Protein AF-A0A352R0Q5-F1 (afdb_monomer_lite)

Secondary structure (DSSP, 8-state):
-----TTGGG-HHHHTSTTT--SS--HHHHHHHHHIIIIIIHHHT-HHHHHHHHHHHHHHHHHTS-HHHHHHHHTT--HHHHHHHHHHHHHHHHHH---TTSSSSSHHHHHHH-HHHHHHHHHHS--S---TT------

Structure (mmCIF, N/CA/C/O backbone):
data_AF-A0A352R0Q5-F1
#
_entry.id   AF-A0A352R0Q5-F1
#
loop_
_atom_site.group_PDB
_atom_site.id
_atom_site.type_symbol
_atom_site.label_atom_id
_atom_site.label_alt_id
_atom_site.label_comp_id
_atom_site.label_a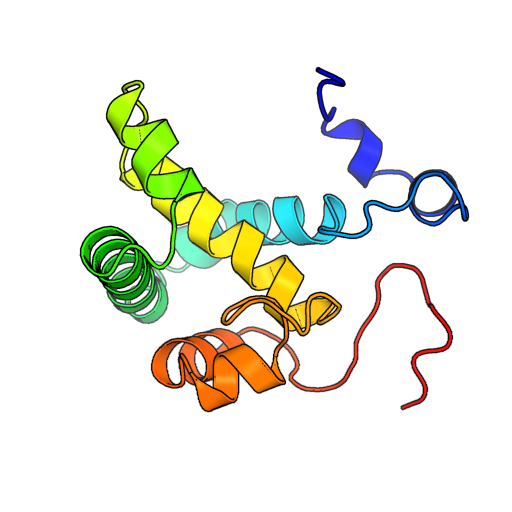sym_id
_atom_site.label_entity_id
_atom_site.label_seq_id
_atom_site.pdbx_PDB_ins_code
_atom_site.Cartn_x
_atom_site.Cartn_y
_atom_site.Cartn_z
_atom_site.occupancy
_atom_site.B_iso_or_equiv
_atom_site.auth_seq_id
_atom_site.auth_comp_id
_atom_site.auth_asym_id
_atom_site.auth_atom_id
_atom_site.pdbx_PDB_model_num
ATOM 1 N N . MET A 1 1 ? 8.038 21.376 -8.949 1.00 35.62 1 MET A N 1
ATOM 2 C CA . MET A 1 1 ? 7.319 20.092 -9.030 1.00 35.62 1 MET A CA 1
ATOM 3 C C . MET A 1 1 ? 7.445 19.587 -10.450 1.00 35.62 1 MET A C 1
ATOM 5 O O . MET A 1 1 ? 7.010 20.282 -11.360 1.00 35.62 1 MET A O 1
ATOM 9 N N . ILE A 1 2 ? 8.116 18.454 -10.643 1.00 37.22 2 ILE A N 1
ATOM 10 C CA . ILE A 1 2 ? 7.986 17.692 -11.885 1.00 37.22 2 ILE A CA 1
ATOM 11 C C . ILE A 1 2 ? 6.649 16.973 -11.741 1.00 37.22 2 ILE A C 1
ATOM 13 O O . ILE A 1 2 ? 6.453 16.235 -10.783 1.00 37.22 2 ILE A O 1
ATOM 17 N N . ASN A 1 3 ? 5.701 17.313 -12.607 1.00 41.91 3 ASN A N 1
ATOM 18 C CA . ASN A 1 3 ? 4.401 16.664 -12.647 1.00 41.91 3 ASN A CA 1
ATOM 19 C C . ASN A 1 3 ? 4.639 15.267 -13.235 1.00 41.91 3 ASN A C 1
ATOM 21 O O . ASN A 1 3 ? 5.106 15.176 -14.372 1.00 41.91 3 ASN A O 1
ATOM 25 N N . VAL A 1 4 ? 4.431 14.213 -12.448 1.00 50.31 4 VAL A N 1
ATOM 26 C CA . VAL A 1 4 ? 4.532 12.829 -12.926 1.00 50.31 4 VAL A CA 1
ATOM 27 C C . VAL A 1 4 ? 3.371 12.620 -13.898 1.00 50.31 4 VAL A C 1
ATOM 29 O O . VAL A 1 4 ? 2.209 12.616 -13.508 1.00 50.31 4 VAL A O 1
ATOM 32 N N . ASP A 1 5 ? 3.678 12.585 -15.191 1.00 47.06 5 ASP A N 1
ATOM 33 C CA . ASP A 1 5 ? 2.700 12.318 -16.245 1.00 47.06 5 ASP A CA 1
ATOM 34 C C . ASP A 1 5 ? 2.479 10.798 -16.320 1.00 47.06 5 ASP A C 1
ATOM 36 O O . ASP A 1 5 ? 3.443 10.030 -16.295 1.00 47.06 5 ASP A O 1
ATOM 40 N N . ALA A 1 6 ? 1.224 10.359 -16.456 1.00 48.94 6 ALA A N 1
ATOM 41 C CA . ALA A 1 6 ? 0.842 8.962 -16.681 1.00 48.94 6 ALA A CA 1
ATOM 42 C C . ALA A 1 6 ? 1.594 8.314 -17.866 1.00 48.94 6 ALA A C 1
ATOM 44 O O . ALA A 1 6 ? 1.734 7.093 -17.935 1.00 48.94 6 ALA A O 1
ATOM 45 N N . THR A 1 7 ? 2.120 9.113 -18.800 1.00 51.88 7 THR A N 1
ATOM 46 C CA . THR A 1 7 ? 2.963 8.635 -19.904 1.00 51.88 7 THR A CA 1
ATOM 47 C C . THR A 1 7 ? 4.377 8.220 -19.479 1.00 51.88 7 THR A C 1
ATOM 49 O O . THR A 1 7 ? 5.013 7.442 -20.192 1.00 51.88 7 THR A O 1
ATOM 52 N N . MET A 1 8 ? 4.878 8.665 -18.320 1.00 55.84 8 MET A N 1
ATOM 53 C CA . MET A 1 8 ? 6.209 8.291 -17.819 1.00 55.84 8 MET A CA 1
ATOM 54 C C . MET A 1 8 ? 6.278 6.804 -17.451 1.00 55.84 8 MET A C 1
ATOM 56 O O . MET A 1 8 ? 7.296 6.165 -17.714 1.00 55.84 8 MET A O 1
ATOM 60 N N . ALA A 1 9 ? 5.173 6.234 -16.959 1.00 55.50 9 ALA A N 1
ATOM 61 C CA . ALA A 1 9 ? 5.022 4.802 -16.694 1.00 55.50 9 ALA A CA 1
ATOM 62 C C . ALA A 1 9 ? 5.070 3.926 -17.967 1.00 55.50 9 ALA A C 1
ATOM 64 O O . ALA A 1 9 ? 5.285 2.718 -17.896 1.00 55.50 9 ALA A O 1
ATOM 65 N N . ALA A 1 10 ? 4.913 4.511 -19.159 1.00 60.38 10 ALA A N 1
ATOM 66 C CA . ALA A 1 10 ? 4.863 3.762 -20.416 1.00 60.38 10 ALA A CA 1
ATOM 67 C C . ALA A 1 10 ? 6.242 3.503 -21.061 1.00 60.38 10 ALA A C 1
ATOM 69 O O . ALA A 1 10 ? 6.303 2.913 -22.142 1.00 60.38 10 ALA A O 1
ATOM 70 N N . ASN A 1 11 ? 7.356 3.939 -20.452 1.00 73.62 11 ASN A N 1
ATOM 71 C 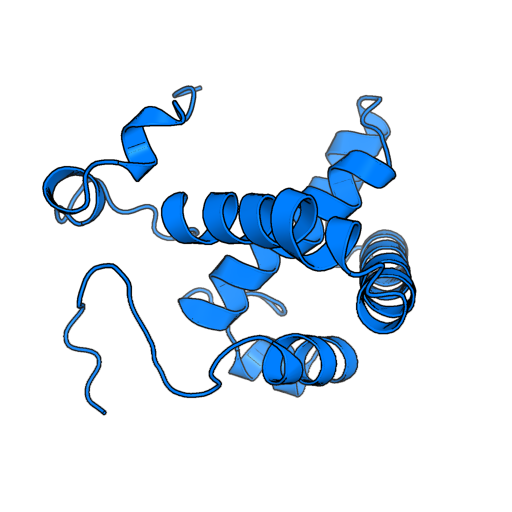CA . ASN A 1 11 ? 8.693 3.786 -21.036 1.00 73.62 11 ASN A CA 1
ATOM 72 C C . ASN A 1 11 ? 9.732 3.251 -20.037 1.00 73.62 11 ASN A C 1
ATOM 74 O O . ASN A 1 11 ? 10.485 4.015 -19.430 1.00 73.62 11 ASN A O 1
ATOM 78 N N . ALA A 1 12 ? 9.829 1.919 -19.958 1.00 73.50 12 ALA A N 1
ATOM 79 C CA . ALA A 1 12 ? 10.824 1.209 -19.151 1.00 73.50 12 ALA A CA 1
ATOM 80 C C . ALA A 1 12 ? 12.267 1.648 -19.450 1.00 73.50 12 ALA A C 1
ATOM 82 O O . ALA A 1 12 ? 13.070 1.796 -18.539 1.00 73.50 12 ALA A O 1
ATOM 83 N N . VAL A 1 13 ? 12.613 1.896 -20.720 1.00 74.75 13 VAL A N 1
ATOM 84 C CA . VAL A 1 13 ? 13.979 2.297 -21.107 1.00 74.75 13 VAL A CA 1
ATOM 85 C C . VAL A 1 13 ? 14.342 3.652 -20.506 1.00 74.75 13 VAL A C 1
ATOM 87 O O . VAL A 1 13 ? 15.477 3.854 -20.082 1.00 74.75 13 VAL A O 1
ATOM 90 N N . TRP A 1 14 ? 13.384 4.577 -20.466 1.00 76.62 14 TRP A N 1
ATOM 91 C CA . TRP A 1 14 ? 13.594 5.891 -19.878 1.00 76.62 14 TRP A CA 1
ATOM 92 C C . TRP A 1 14 ? 13.595 5.827 -18.348 1.00 76.62 14 TRP A C 1
ATOM 94 O O . TRP A 1 14 ? 14.548 6.312 -17.747 1.00 76.62 14 TRP A O 1
ATOM 104 N N . GLN A 1 15 ? 12.593 5.204 -17.717 1.00 75.44 15 GLN A N 1
ATOM 105 C CA . GLN A 1 15 ? 12.497 5.140 -16.249 1.00 75.44 15 GLN A CA 1
ATOM 106 C C . GLN A 1 15 ? 13.628 4.332 -15.609 1.00 75.44 15 GLN A C 1
ATOM 108 O O . GLN A 1 15 ? 14.155 4.717 -14.571 1.00 75.44 15 GLN A O 1
ATOM 113 N N . CYS A 1 16 ? 14.049 3.241 -16.247 1.00 77.75 16 CYS A N 1
ATOM 114 C CA . CYS A 1 16 ? 15.095 2.376 -15.714 1.00 77.75 16 CYS A CA 1
ATOM 115 C C . CYS A 1 16 ? 16.512 2.853 -16.045 1.00 77.75 16 CYS A C 1
ATOM 117 O O . CYS A 1 16 ? 17.475 2.184 -15.659 1.00 77.75 16 CYS A O 1
ATOM 119 N N . PHE A 1 17 ? 16.664 3.994 -16.723 1.00 80.69 17 PHE A N 1
ATOM 120 C CA . PHE A 1 17 ? 17.964 4.615 -16.949 1.00 80.69 17 PHE A CA 1
ATOM 121 C C . PHE A 1 17 ? 18.568 5.110 -15.625 1.00 80.69 17 PHE A C 1
ATOM 123 O O . PHE A 1 17 ? 17.850 5.618 -14.768 1.00 80.69 17 PHE A O 1
ATOM 130 N N . GLN A 1 18 ? 19.888 4.976 -15.460 1.00 72.31 18 GLN A N 1
ATOM 131 C CA . GLN A 1 18 ? 20.604 5.111 -14.179 1.00 72.31 18 GLN A CA 1
ATOM 132 C C . GLN A 1 18 ? 20.287 6.394 -13.381 1.00 72.31 18 GLN A C 1
ATOM 134 O O . GLN A 1 18 ? 20.250 6.340 -12.154 1.00 72.31 18 GLN A O 1
ATOM 139 N N . ASP A 1 19 ? 20.011 7.510 -14.058 1.00 77.81 19 ASP A N 1
ATOM 140 C CA . ASP A 1 19 ? 19.735 8.810 -13.425 1.00 77.81 19 ASP A CA 1
ATOM 141 C C . ASP A 1 19 ? 18.242 9.190 -13.381 1.00 77.81 19 ASP A C 1
ATOM 143 O O . ASP A 1 19 ? 17.885 10.205 -12.786 1.00 77.81 19 ASP A O 1
ATOM 147 N N . ASN A 1 20 ? 17.368 8.388 -13.996 1.00 75.31 20 ASN A N 1
ATOM 148 C CA . ASN A 1 20 ? 15.920 8.631 -14.045 1.00 75.31 20 ASN A CA 1
ATOM 149 C C . ASN A 1 20 ? 15.141 7.824 -13.004 1.00 75.31 20 ASN A C 1
ATOM 151 O O . ASN A 1 20 ? 13.938 8.028 -12.842 1.00 75.31 20 ASN A O 1
ATOM 155 N N . ARG A 1 21 ? 15.815 6.902 -12.314 1.00 72.81 21 ARG A N 1
ATOM 156 C CA . ARG A 1 21 ? 15.204 6.081 -11.274 1.00 72.81 21 ARG A CA 1
ATOM 157 C C . ARG A 1 21 ? 14.918 6.925 -10.050 1.00 72.81 21 ARG A C 1
ATOM 159 O O . ARG A 1 21 ? 15.828 7.540 -9.485 1.00 72.81 21 ARG A O 1
ATOM 166 N N . ASP A 1 22 ? 13.670 6.890 -9.609 1.00 72.81 22 ASP A N 1
ATOM 167 C CA . ASP A 1 22 ? 13.352 7.346 -8.271 1.00 72.81 22 ASP A CA 1
ATOM 168 C C . ASP A 1 22 ? 13.945 6.349 -7.263 1.00 72.81 22 ASP A C 1
ATOM 170 O O . ASP A 1 22 ? 13.836 5.130 -7.394 1.00 72.81 22 ASP A O 1
ATOM 174 N N . LYS A 1 23 ? 14.666 6.878 -6.276 1.00 66.62 23 LYS A N 1
ATOM 175 C CA . LYS A 1 23 ? 15.316 6.079 -5.231 1.00 66.62 23 LYS A CA 1
ATOM 176 C C . LYS A 1 23 ? 14.324 5.615 -4.170 1.00 66.62 23 LYS A C 1
ATOM 178 O O . LYS A 1 23 ? 14.672 4.756 -3.365 1.00 66.62 23 LYS A O 1
ATOM 183 N N . HIS A 1 24 ? 13.135 6.209 -4.141 1.00 66.38 24 HIS A N 1
ATOM 184 C CA . HIS A 1 24 ? 12.165 6.068 -3.067 1.00 66.38 24 HIS A CA 1
ATOM 185 C C . HIS A 1 24 ? 10.796 5.560 -3.537 1.00 66.38 24 HIS A C 1
ATOM 187 O O . HIS A 1 24 ? 9.933 5.380 -2.681 1.00 66.38 24 HIS A O 1
ATOM 193 N N . GLY A 1 25 ? 10.626 5.299 -4.839 1.00 74.12 25 GLY A N 1
ATOM 194 C CA . GLY A 1 25 ? 9.397 4.776 -5.439 1.00 74.12 25 GLY A CA 1
ATOM 195 C C . GLY A 1 25 ? 9.601 4.250 -6.866 1.00 74.12 25 GLY A C 1
ATOM 196 O O . GLY A 1 25 ? 10.666 4.412 -7.458 1.00 74.12 25 GLY A O 1
ATOM 197 N N . ASP A 1 26 ? 8.579 3.606 -7.416 1.00 81.56 26 ASP A N 1
ATOM 198 C CA . ASP A 1 26 ? 8.455 3.213 -8.819 1.00 81.56 26 ASP A CA 1
ATOM 199 C C . ASP A 1 26 ? 7.042 3.586 -9.303 1.00 81.56 26 ASP A C 1
ATOM 201 O O . ASP A 1 26 ? 6.070 2.885 -8.993 1.00 81.56 26 ASP A O 1
ATOM 205 N N . PRO A 1 27 ? 6.914 4.660 -10.105 1.00 82.69 27 PRO A N 1
ATOM 206 C CA . PRO A 1 27 ? 5.621 5.112 -10.605 1.00 82.69 27 PRO A CA 1
ATOM 207 C C . PRO A 1 27 ? 4.853 4.051 -11.404 1.00 82.69 27 PRO A C 1
ATOM 209 O O . PRO A 1 27 ? 3.631 4.093 -11.447 1.00 82.69 27 PRO A O 1
ATOM 212 N N . VAL A 1 28 ? 5.518 3.079 -12.041 1.00 85.12 28 VAL A N 1
ATOM 213 C CA . VAL A 1 28 ? 4.807 1.996 -12.747 1.00 85.12 28 VAL A CA 1
ATOM 214 C C . VAL A 1 28 ? 4.123 1.079 -11.754 1.00 85.12 28 VAL A C 1
ATOM 216 O O . VAL A 1 28 ? 2.967 0.711 -11.955 1.00 85.12 28 VAL A O 1
ATOM 219 N N . ILE A 1 29 ? 4.821 0.713 -10.682 1.00 87.12 29 ILE A N 1
ATOM 220 C CA . ILE A 1 29 ? 4.265 -0.147 -9.636 1.00 87.12 29 ILE A CA 1
ATOM 221 C C . ILE A 1 29 ? 3.155 0.589 -8.877 1.00 87.12 29 ILE A C 1
ATOM 223 O O . ILE A 1 29 ? 2.110 -0.010 -8.612 1.00 87.12 29 ILE A O 1
ATOM 227 N N . HIS A 1 30 ? 3.351 1.877 -8.590 1.00 90.88 30 HIS A N 1
ATOM 228 C CA . HIS A 1 30 ? 2.354 2.735 -7.953 1.00 90.88 30 HIS A CA 1
ATOM 229 C C . HIS A 1 30 ? 1.041 2.768 -8.751 1.00 90.88 30 HIS A C 1
ATOM 231 O O . HIS A 1 30 ? -0.021 2.376 -8.263 1.00 90.88 30 HIS A O 1
ATOM 237 N N . GLU A 1 31 ? 1.116 3.142 -10.030 1.00 90.25 31 GLU A N 1
ATOM 238 C CA . GLU A 1 31 ? -0.067 3.264 -10.887 1.00 90.25 31 GLU A CA 1
ATOM 239 C C . GLU A 1 31 ? -0.677 1.900 -11.248 1.00 90.25 31 GLU A C 1
ATOM 241 O O . GLU A 1 31 ? -1.892 1.773 -11.444 1.00 90.25 31 GLU A O 1
ATOM 246 N N . MET A 1 32 ? 0.136 0.836 -11.286 1.00 91.00 32 MET A N 1
ATOM 247 C CA . MET A 1 32 ? -0.366 -0.536 -11.377 1.00 91.00 32 MET A CA 1
ATOM 248 C C . MET A 1 32 ? -1.247 -0.871 -10.170 1.00 91.00 32 MET A C 1
ATOM 250 O O . MET A 1 32 ? -2.317 -1.449 -10.360 1.00 91.00 32 MET A O 1
ATOM 254 N N . ALA A 1 33 ? -0.844 -0.505 -8.951 1.00 93.75 33 ALA A N 1
ATOM 255 C CA . ALA A 1 33 ? -1.645 -0.744 -7.753 1.00 93.75 33 ALA A CA 1
ATOM 256 C C . ALA A 1 33 ? -2.997 -0.014 -7.834 1.00 93.75 33 ALA A C 1
ATOM 258 O O . ALA A 1 33 ? -4.040 -0.637 -7.627 1.00 93.75 33 ALA A O 1
ATOM 259 N N . HIS A 1 34 ? -3.013 1.259 -8.245 1.00 94.62 34 HIS A N 1
ATOM 260 C CA . HIS A 1 34 ? -4.268 1.980 -8.498 1.00 94.62 34 HIS A CA 1
ATOM 261 C C . HIS A 1 34 ? -5.137 1.298 -9.557 1.00 94.62 34 HIS A C 1
ATOM 263 O O . HIS A 1 34 ? -6.347 1.156 -9.376 1.00 94.62 34 HIS A O 1
ATOM 269 N N . THR A 1 35 ? -4.525 0.823 -10.642 1.00 93.44 35 THR A N 1
ATOM 270 C CA . THR A 1 35 ? -5.234 0.115 -11.713 1.00 93.44 35 THR A CA 1
ATOM 271 C C . THR A 1 35 ? -5.844 -1.198 -11.216 1.00 93.44 35 THR A C 1
ATOM 273 O O . THR A 1 35 ? -7.000 -1.494 -11.521 1.00 93.44 35 THR A O 1
ATOM 276 N N . LEU A 1 36 ? -5.104 -1.980 -10.424 1.00 93.81 36 LEU A N 1
ATOM 277 C CA . LEU A 1 36 ? -5.609 -3.209 -9.806 1.00 93.81 36 LEU A CA 1
ATOM 278 C C . LEU A 1 36 ? -6.767 -2.913 -8.854 1.00 93.81 36 LEU A C 1
ATOM 280 O O . LEU A 1 36 ? -7.781 -3.609 -8.907 1.00 93.81 36 LEU A O 1
ATOM 284 N N . ASN A 1 37 ? -6.653 -1.858 -8.047 1.00 92.69 37 ASN A N 1
ATOM 285 C CA . ASN A 1 37 ? -7.728 -1.425 -7.165 1.00 92.69 37 ASN A CA 1
ATOM 286 C C . ASN A 1 37 ? -9.005 -1.103 -7.964 1.00 92.69 37 ASN A C 1
ATOM 288 O O . ASN A 1 37 ? -10.023 -1.771 -7.794 1.00 92.69 37 ASN A O 1
ATOM 292 N N . HIS A 1 38 ? -8.933 -0.144 -8.892 1.00 90.50 38 HIS A N 1
ATOM 293 C CA . HIS A 1 38 ? -10.115 0.368 -9.590 1.00 90.50 38 HIS A CA 1
ATOM 294 C C . HIS A 1 38 ? -10.714 -0.600 -10.616 1.00 90.50 38 HIS A C 1
ATOM 296 O O . HIS A 1 38 ? -11.926 -0.640 -10.800 1.00 90.50 38 HIS A O 1
ATOM 302 N N . ILE A 1 39 ? -9.894 -1.380 -11.324 1.00 93.75 39 ILE A N 1
ATOM 303 C CA . ILE A 1 39 ? -10.405 -2.260 -12.385 1.00 93.75 39 ILE A CA 1
ATOM 304 C C . ILE A 1 39 ? -10.723 -3.650 -11.841 1.00 93.75 39 ILE A C 1
ATOM 306 O O . ILE A 1 39 ? -11.739 -4.241 -12.210 1.00 93.75 39 ILE A O 1
ATOM 310 N N . VAL A 1 40 ? -9.864 -4.203 -10.984 1.00 94.56 40 VAL A N 1
ATOM 311 C CA . VAL A 1 40 ? -9.976 -5.604 -10.562 1.00 94.56 40 VAL A CA 1
ATOM 312 C C . VAL A 1 40 ? -10.709 -5.715 -9.232 1.00 94.56 40 VAL A C 1
ATOM 314 O O . VAL A 1 40 ? -11.730 -6.392 -9.174 1.00 94.56 40 VAL A O 1
ATOM 317 N N . PHE A 1 41 ? -10.234 -5.056 -8.174 1.00 95.44 41 PHE A N 1
ATOM 318 C CA . PHE A 1 41 ? -10.781 -5.256 -6.826 1.00 95.44 41 PHE A CA 1
ATOM 319 C C . PHE A 1 41 ? -12.197 -4.694 -6.683 1.00 95.44 41 PHE A C 1
ATOM 321 O O . PHE A 1 41 ? -13.062 -5.365 -6.114 1.00 95.44 41 PHE A O 1
ATOM 328 N N . GLU A 1 42 ? -12.472 -3.527 -7.272 1.00 93.62 42 GLU A N 1
ATOM 329 C CA . GLU A 1 42 ? -13.824 -2.960 -7.294 1.00 93.62 42 GLU A CA 1
ATOM 330 C C . GLU A 1 42 ? -14.792 -3.845 -8.094 1.00 93.62 42 GLU A C 1
ATOM 332 O O . GLU A 1 42 ? -15.923 -4.074 -7.663 1.00 93.62 42 GLU A O 1
ATOM 337 N N . SER A 1 43 ? -14.357 -4.401 -9.234 1.00 96.56 43 SER A N 1
ATOM 338 C CA . SER A 1 43 ? -15.242 -5.194 -10.103 1.00 96.56 43 SER A CA 1
ATOM 339 C C . SER A 1 43 ? -15.617 -6.554 -9.520 1.00 96.56 43 SER A C 1
ATOM 341 O O . SER A 1 43 ? -16.701 -7.065 -9.811 1.00 96.56 43 SER A O 1
ATOM 343 N N . ILE A 1 44 ? -14.757 -7.126 -8.676 1.00 95.88 44 ILE A N 1
ATOM 344 C CA . ILE A 1 44 ? -15.043 -8.374 -7.958 1.00 95.88 44 ILE A CA 1
ATOM 345 C C . ILE A 1 44 ? -15.592 -8.135 -6.550 1.00 95.88 44 ILE A C 1
ATOM 347 O O . ILE A 1 44 ? -15.915 -9.104 -5.864 1.00 95.88 44 ILE A O 1
ATOM 351 N N . ASN A 1 45 ? -15.728 -6.869 -6.134 1.00 95.44 45 ASN A N 1
ATOM 352 C CA . ASN A 1 45 ? -16.134 -6.480 -4.789 1.00 95.44 45 ASN A CA 1
ATOM 353 C C . ASN A 1 45 ? -15.279 -7.188 -3.719 1.00 95.44 45 ASN A C 1
ATOM 355 O O . ASN A 1 45 ? -15.804 -7.927 -2.884 1.00 95.44 45 ASN A O 1
ATOM 359 N N . GLU A 1 46 ? -13.956 -7.002 -3.777 1.00 96.12 46 GLU A N 1
ATOM 360 C CA . GLU A 1 46 ? -12.986 -7.666 -2.893 1.00 96.12 46 GLU A CA 1
ATOM 361 C C . GLU A 1 46 ? -13.042 -7.114 -1.453 1.00 96.12 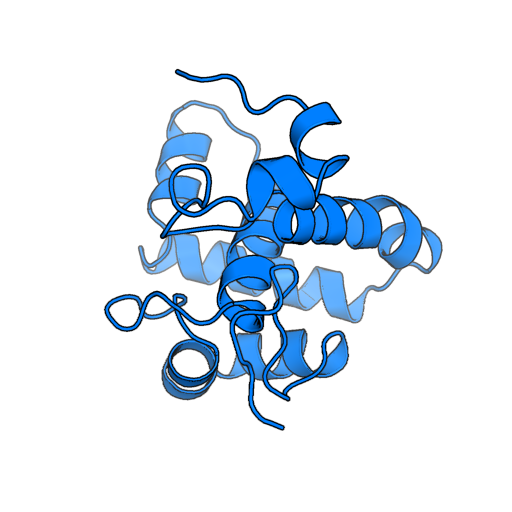46 GLU A C 1
ATOM 363 O O . GLU A 1 46 ? -12.163 -6.390 -0.984 1.00 96.12 46 GLU A O 1
ATOM 368 N N . LEU A 1 47 ? -14.123 -7.436 -0.739 1.00 96.00 47 LEU A N 1
ATOM 369 C CA . LEU A 1 47 ? -14.438 -6.885 0.582 1.00 96.00 47 LEU A CA 1
ATOM 370 C C . LEU A 1 47 ? -13.338 -7.148 1.610 1.00 96.00 47 LEU A C 1
ATOM 372 O O . LEU A 1 47 ? -13.044 -6.268 2.415 1.00 96.00 47 LEU A O 1
ATOM 376 N N . TYR A 1 48 ? -12.697 -8.321 1.561 1.00 96.56 48 TYR A N 1
ATOM 377 C CA . TYR A 1 48 ? -11.625 -8.635 2.500 1.00 96.56 48 TYR A CA 1
ATOM 378 C C . TYR A 1 48 ? -10.456 -7.659 2.343 1.00 96.56 48 TYR A C 1
ATOM 380 O O . TYR A 1 48 ? -9.892 -7.219 3.343 1.00 96.56 48 TYR A O 1
ATOM 388 N N . PHE A 1 49 ? -10.091 -7.290 1.112 1.00 96.31 49 PHE A N 1
ATOM 389 C CA . PHE A 1 49 ? -9.067 -6.272 0.898 1.00 96.31 49 PHE A CA 1
ATOM 390 C C . PHE A 1 49 ? -9.496 -4.924 1.479 1.00 96.31 49 PHE A C 1
ATOM 392 O O . PHE A 1 49 ? -8.757 -4.359 2.285 1.00 96.31 49 PHE A O 1
ATOM 399 N N . TYR A 1 50 ? -10.692 -4.443 1.125 1.00 95.19 50 TYR A N 1
ATOM 400 C CA . TYR A 1 50 ? -11.157 -3.113 1.524 1.00 95.19 50 TYR A CA 1
ATOM 401 C C . TYR A 1 50 ? -11.298 -2.950 3.038 1.00 95.19 50 TYR A C 1
ATOM 403 O O . TYR A 1 50 ? -10.846 -1.945 3.580 1.00 95.19 50 TYR A O 1
ATOM 411 N N . GLU A 1 51 ? -11.846 -3.945 3.737 1.00 95.44 51 GLU A N 1
ATOM 412 C CA . GLU A 1 51 ? -11.978 -3.909 5.199 1.00 95.44 51 GLU A CA 1
ATOM 413 C C . GLU A 1 51 ? -10.615 -3.821 5.904 1.00 95.44 51 GLU A C 1
ATOM 415 O O . GLU A 1 51 ? -10.481 -3.143 6.924 1.00 95.44 51 GLU A O 1
ATOM 420 N N . ASN A 1 52 ? -9.588 -4.481 5.360 1.00 97.69 52 ASN A N 1
ATOM 421 C CA . ASN A 1 52 ? -8.267 -4.523 5.982 1.00 97.69 52 ASN A CA 1
ATOM 422 C C . ASN A 1 52 ? -7.390 -3.328 5.591 1.00 97.69 52 ASN A C 1
ATOM 424 O O . ASN A 1 52 ? -6.749 -2.753 6.467 1.00 97.69 52 ASN A O 1
ATOM 428 N N . ILE A 1 53 ? -7.359 -2.922 4.317 1.00 96.81 53 ILE A N 1
ATOM 429 C CA . ILE A 1 53 ? -6.523 -1.791 3.883 1.00 96.81 53 ILE A CA 1
ATOM 430 C C . ILE A 1 53 ? -6.996 -0.473 4.500 1.00 96.81 53 ILE A C 1
ATOM 432 O O . ILE A 1 53 ? -6.167 0.328 4.922 1.00 96.81 53 ILE A O 1
ATOM 436 N N . TYR A 1 54 ? -8.316 -0.289 4.619 1.00 95.75 54 TYR A N 1
ATOM 437 C CA . TYR A 1 54 ? -8.916 0.892 5.233 1.00 95.75 54 TYR A CA 1
ATOM 438 C C . TYR A 1 54 ? -8.481 1.009 6.696 1.00 95.75 54 TYR A C 1
ATOM 440 O O . TYR A 1 54 ? -7.915 2.021 7.104 1.00 95.75 54 TYR A O 1
ATOM 448 N N . LYS A 1 55 ? -8.638 -0.081 7.457 1.00 96.50 55 LYS A N 1
ATOM 449 C CA . LYS A 1 55 ? -8.215 -0.155 8.857 1.00 96.50 55 LYS A CA 1
ATOM 450 C C . LYS A 1 55 ? -6.715 0.107 9.029 1.00 96.50 55 LYS A C 1
ATOM 452 O O . LYS A 1 55 ? -6.327 0.856 9.916 1.00 96.50 55 LYS A O 1
ATOM 457 N N . LEU A 1 56 ? -5.871 -0.493 8.188 1.00 97.31 56 LEU A N 1
ATOM 458 C CA . LEU A 1 56 ? -4.418 -0.304 8.261 1.00 97.31 56 LEU A CA 1
ATOM 459 C C . LEU A 1 56 ? -4.005 1.148 7.982 1.00 97.31 56 LEU A C 1
ATOM 461 O O . LEU A 1 56 ? -3.097 1.654 8.640 1.00 97.31 56 LEU A O 1
ATOM 465 N N . ALA A 1 57 ? -4.660 1.812 7.027 1.00 95.81 57 ALA A N 1
ATOM 466 C CA . ALA A 1 57 ? -4.3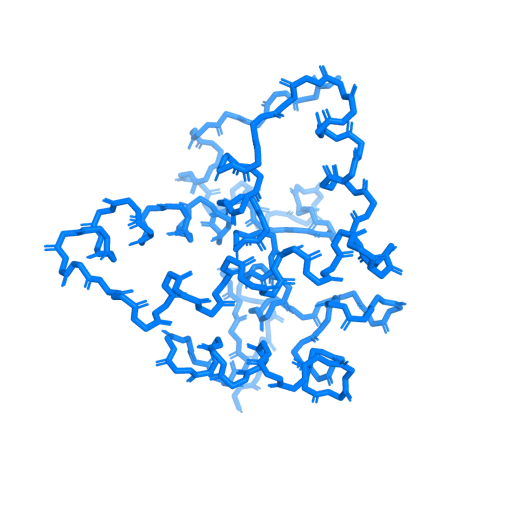98 3.212 6.713 1.00 95.81 57 ALA A CA 1
ATOM 467 C C . ALA A 1 57 ? -4.812 4.136 7.869 1.00 95.81 57 ALA A C 1
ATOM 469 O O . ALA A 1 57 ? -4.041 5.014 8.252 1.00 95.81 57 ALA A O 1
ATOM 470 N N . GLU A 1 58 ? -5.987 3.915 8.468 1.00 95.06 58 GLU A N 1
ATOM 471 C CA . GLU A 1 58 ? -6.427 4.662 9.653 1.00 95.06 58 GLU A CA 1
ATOM 472 C C . GLU A 1 58 ? -5.472 4.468 10.835 1.00 95.06 58 GLU A C 1
ATOM 474 O O . GLU A 1 58 ? -5.016 5.448 11.418 1.00 95.06 58 GLU A O 1
ATOM 479 N N . GLU A 1 59 ? -5.081 3.226 11.136 1.00 95.69 59 GLU A N 1
ATOM 480 C CA . GLU A 1 59 ? -4.111 2.937 12.199 1.00 95.69 59 GLU A CA 1
ATOM 481 C C . GLU A 1 59 ? -2.763 3.636 11.955 1.00 95.69 59 GLU A C 1
ATOM 483 O O . GLU A 1 59 ? -2.138 4.118 12.900 1.00 95.69 59 GLU A O 1
ATOM 488 N N . ALA A 1 60 ? -2.309 3.717 10.698 1.00 95.00 60 ALA A N 1
ATOM 489 C CA . ALA A 1 60 ? -1.073 4.409 10.336 1.00 95.00 60 ALA A CA 1
ATOM 490 C C . ALA A 1 60 ? -1.169 5.934 10.510 1.00 95.00 60 ALA A C 1
ATOM 492 O O . ALA A 1 60 ? -0.191 6.559 10.930 1.00 95.00 60 ALA A O 1
ATOM 493 N N . LEU A 1 61 ? -2.333 6.526 10.220 1.00 94.25 61 LEU A N 1
ATOM 494 C CA . LEU A 1 61 ? -2.607 7.940 10.487 1.00 94.25 61 LEU A CA 1
ATOM 495 C C . LEU A 1 61 ? -2.637 8.218 11.994 1.00 94.25 61 LEU A C 1
ATOM 497 O O . LEU A 1 61 ? -2.004 9.162 12.461 1.00 94.25 61 LEU A O 1
ATOM 501 N N . GLU A 1 62 ? -3.335 7.382 12.765 1.00 93.94 62 GLU A N 1
ATOM 502 C CA . GLU A 1 62 ? -3.474 7.535 14.217 1.00 93.94 62 GLU A CA 1
ATOM 503 C C . GLU A 1 62 ? -2.145 7.360 14.961 1.00 93.94 62 GLU A C 1
ATOM 505 O O . GLU A 1 62 ? -1.873 8.080 15.925 1.00 93.94 62 GLU A O 1
ATOM 510 N N . SER A 1 63 ? -1.301 6.420 14.523 1.00 93.38 63 SER A N 1
ATOM 511 C CA . SER A 1 63 ? 0.010 6.181 15.133 1.00 93.38 63 SER A CA 1
ATOM 512 C C . SER A 1 63 ? 1.075 7.201 14.724 1.00 93.38 63 SER A C 1
ATOM 514 O O . SER A 1 63 ? 2.147 7.229 15.334 1.00 93.38 63 SER A O 1
ATOM 516 N N . GLY A 1 64 ? 0.800 8.019 13.702 1.00 92.19 64 GLY A N 1
ATOM 517 C CA . GLY A 1 64 ? 1.773 8.922 13.090 1.00 92.19 64 GLY A CA 1
ATOM 518 C C . GLY A 1 64 ? 2.832 8.204 12.251 1.00 92.19 64 GLY A C 1
ATOM 519 O O . GLY A 1 64 ? 3.867 8.788 11.956 1.00 92.19 64 GLY A O 1
ATOM 520 N N . ASP A 1 65 ? 2.607 6.942 11.872 1.00 91.06 65 ASP A N 1
ATOM 521 C CA . ASP A 1 65 ? 3.530 6.210 10.997 1.00 91.06 65 ASP A CA 1
ATOM 522 C C . ASP A 1 65 ? 3.356 6.581 9.511 1.00 91.06 65 ASP A C 1
ATOM 524 O O . ASP A 1 65 ? 4.093 6.065 8.674 1.00 91.06 65 ASP A O 1
ATOM 528 N N . TRP A 1 66 ? 2.383 7.435 9.173 1.00 91.38 66 TRP A N 1
ATOM 529 C CA . TRP A 1 66 ? 2.153 7.910 7.810 1.00 91.38 66 TRP A CA 1
ATOM 530 C C . TRP A 1 66 ? 1.898 9.422 7.763 1.00 91.38 66 TRP A C 1
ATOM 532 O O . TRP A 1 66 ? 0.761 9.904 7.785 1.00 91.38 66 TRP A O 1
ATOM 542 N N . GLU A 1 67 ? 2.995 10.177 7.722 1.00 91.75 67 GLU A N 1
ATOM 543 C CA . GLU A 1 67 ? 2.986 11.642 7.755 1.00 91.75 67 GLU A CA 1
ATOM 544 C C . GLU A 1 67 ? 2.419 12.245 6.463 1.00 91.75 67 GLU A C 1
ATOM 546 O O . GLU A 1 67 ? 1.666 13.218 6.524 1.00 91.75 67 GLU A O 1
ATOM 551 N N . GLU A 1 68 ? 2.706 11.646 5.302 1.00 89.62 68 GLU A N 1
ATOM 552 C CA . GLU A 1 68 ? 2.224 12.119 4.000 1.00 89.62 68 GLU A CA 1
ATOM 553 C C . GLU A 1 68 ? 0.690 12.085 3.922 1.00 89.62 68 GLU A C 1
ATOM 555 O O . GLU A 1 68 ? 0.054 13.040 3.464 1.00 89.62 68 GLU A O 1
ATOM 560 N N . GLY A 1 69 ? 0.083 11.011 4.440 1.00 91.38 69 GLY A N 1
ATOM 561 C CA . GLY A 1 69 ? -1.368 10.883 4.571 1.00 91.38 69 GLY A CA 1
ATOM 562 C C . GLY A 1 69 ? -1.962 11.958 5.474 1.00 91.38 69 GLY A C 1
ATOM 563 O O . GLY A 1 69 ? -2.925 12.632 5.098 1.00 91.38 69 GLY A O 1
ATOM 564 N N . ALA A 1 70 ? -1.356 12.154 6.647 1.00 93.69 70 ALA A N 1
ATOM 565 C CA . ALA A 1 70 ? -1.806 13.144 7.618 1.00 93.69 70 ALA A CA 1
ATOM 566 C C . ALA A 1 70 ? -1.728 14.574 7.058 1.00 93.69 70 ALA A C 1
ATOM 568 O O . ALA A 1 70 ? -2.663 15.358 7.240 1.00 93.69 70 ALA A O 1
ATOM 569 N N . GLN A 1 71 ? -0.651 14.901 6.338 1.00 94.19 71 GLN A N 1
ATOM 570 C CA . GLN A 1 71 ? -0.485 16.202 5.699 1.00 94.19 71 GLN A CA 1
ATOM 571 C C . GLN A 1 71 ? -1.555 16.444 4.629 1.00 94.19 71 GLN A C 1
ATOM 573 O O . GLN A 1 71 ? -2.230 17.472 4.670 1.00 94.19 71 GLN A O 1
ATOM 578 N N . SER A 1 72 ? -1.755 15.497 3.708 1.00 93.00 72 SER A N 1
ATOM 579 C CA . SER A 1 72 ? -2.742 15.646 2.630 1.00 93.00 72 SER A CA 1
ATOM 580 C C . SER A 1 72 ? -4.161 15.844 3.174 1.00 93.00 72 SER A C 1
ATOM 582 O O . SER A 1 72 ? -4.891 16.731 2.728 1.00 93.00 72 SER A O 1
ATOM 584 N N . ILE A 1 73 ? -4.543 15.087 4.211 1.00 93.62 73 ILE A N 1
ATOM 585 C CA . ILE A 1 73 ? -5.845 15.247 4.878 1.00 93.62 73 ILE A CA 1
ATOM 586 C C . ILE A 1 73 ? -5.958 16.629 5.539 1.00 93.62 73 ILE A C 1
ATOM 588 O O . ILE A 1 73 ? -6.992 17.287 5.408 1.00 93.62 73 ILE A O 1
ATOM 592 N N . ALA A 1 74 ? -4.904 17.106 6.210 1.00 93.38 74 ALA A N 1
ATOM 593 C CA . ALA A 1 74 ? -4.886 18.440 6.814 1.00 93.38 74 ALA A CA 1
ATOM 594 C C . ALA A 1 74 ? -5.009 19.571 5.772 1.00 93.38 74 ALA A C 1
ATOM 596 O O . ALA A 1 74 ? -5.567 20.627 6.072 1.00 93.38 74 ALA A O 1
ATOM 597 N N . GLU A 1 75 ? -4.543 19.337 4.544 1.00 95.25 75 GLU A N 1
ATOM 598 C CA . GLU A 1 75 ? -4.658 20.252 3.401 1.00 95.25 75 GLU A CA 1
ATOM 599 C C . GLU A 1 75 ? -6.011 20.150 2.663 1.00 95.25 75 GLU A C 1
ATOM 601 O O . GLU A 1 75 ? -6.254 20.874 1.696 1.00 95.25 75 GLU A O 1
ATOM 606 N N . GLY A 1 76 ? -6.935 19.311 3.148 1.00 93.00 76 GLY A N 1
ATOM 607 C CA . GLY A 1 76 ? -8.285 19.149 2.600 1.00 93.00 76 GLY A CA 1
ATOM 608 C C . GLY A 1 76 ? -8.455 17.956 1.655 1.00 93.00 76 GLY A C 1
ATOM 609 O O . GLY A 1 76 ? -9.496 17.842 1.003 1.00 93.00 76 GLY A O 1
ATOM 610 N N . GLY A 1 77 ? -7.464 17.066 1.579 1.00 90.88 77 GLY A N 1
ATOM 611 C CA . GLY A 1 77 ? -7.551 15.791 0.876 1.00 90.88 77 GLY A CA 1
ATOM 612 C C . GLY A 1 77 ? -8.615 14.859 1.467 1.00 90.88 77 GLY A C 1
ATOM 613 O O . GLY A 1 77 ? -8.931 14.892 2.657 1.00 90.88 77 GLY A O 1
ATOM 614 N N . SER A 1 78 ? -9.189 14.000 0.623 1.00 93.25 78 SER A N 1
ATOM 615 C CA . SER A 1 78 ? -10.159 12.989 1.058 1.00 93.25 78 SER A CA 1
ATOM 616 C C . SER A 1 78 ? -9.450 11.764 1.628 1.00 93.25 78 SER A C 1
ATOM 618 O O . SER A 1 78 ? -8.557 11.221 0.980 1.00 93.25 78 SER A O 1
ATOM 620 N N . LEU A 1 79 ? -9.921 11.255 2.772 1.00 89.69 79 LEU A N 1
ATOM 621 C CA . LEU A 1 79 ? -9.441 9.994 3.346 1.00 89.69 79 LEU A CA 1
ATOM 622 C C . LEU A 1 79 ? -9.529 8.829 2.345 1.00 89.69 79 LEU A C 1
ATOM 624 O O . LEU A 1 79 ? -8.595 8.047 2.243 1.00 89.69 79 LEU A O 1
ATOM 628 N N . ASN A 1 80 ? -10.601 8.748 1.550 1.00 88.94 80 ASN A N 1
ATOM 629 C CA . ASN A 1 80 ? -10.771 7.675 0.563 1.00 88.94 80 ASN A CA 1
ATOM 630 C C . ASN A 1 80 ? -9.710 7.720 -0.541 1.00 88.94 80 ASN A C 1
ATOM 632 O O . ASN A 1 80 ? -9.198 6.679 -0.940 1.00 88.94 80 ASN A O 1
ATOM 636 N N . HIS A 1 81 ? -9.380 8.921 -1.026 1.00 89.69 81 HIS A N 1
ATOM 637 C CA . HIS A 1 81 ? -8.289 9.095 -1.984 1.00 89.69 81 HIS A CA 1
ATOM 638 C C . HIS A 1 81 ? -6.963 8.674 -1.348 1.00 89.69 81 HIS A C 1
ATOM 640 O O . HIS A 1 81 ? -6.241 7.862 -1.918 1.00 89.69 81 HIS A O 1
ATOM 646 N N . MET A 1 82 ? -6.716 9.133 -0.119 1.00 93.38 82 MET A N 1
ATOM 647 C CA . MET A 1 82 ? -5.504 8.804 0.618 1.00 93.38 82 MET A CA 1
ATOM 648 C C . MET A 1 82 ? -5.377 7.302 0.889 1.00 93.38 82 MET A C 1
ATOM 650 O O . MET A 1 82 ? -4.292 6.765 0.749 1.00 93.38 82 MET A O 1
ATOM 654 N N . ILE A 1 83 ? -6.447 6.562 1.169 1.00 93.25 83 ILE A N 1
ATOM 655 C CA . ILE A 1 83 ? -6.360 5.096 1.302 1.00 93.25 83 ILE A CA 1
ATOM 656 C C . ILE A 1 83 ? -5.883 4.431 0.001 1.00 93.25 83 ILE A C 1
ATOM 658 O O . ILE A 1 83 ? -5.131 3.456 0.051 1.00 93.25 83 ILE A O 1
ATOM 662 N N . GLY A 1 84 ? -6.276 4.970 -1.156 1.00 92.75 84 GLY A N 1
ATOM 663 C CA . GLY A 1 84 ? -5.734 4.555 -2.450 1.00 92.75 84 GLY A CA 1
ATOM 664 C C . GLY A 1 84 ? -4.224 4.791 -2.539 1.00 92.75 84 GLY A C 1
ATOM 665 O O . GLY A 1 84 ? -3.488 3.863 -2.862 1.00 92.75 84 GLY A O 1
ATOM 666 N N . GLU A 1 85 ? -3.766 5.992 -2.181 1.00 94.19 85 GLU A N 1
ATOM 667 C CA . GLU A 1 85 ? -2.335 6.341 -2.130 1.00 94.19 85 GLU A CA 1
ATOM 668 C C . GLU A 1 85 ? -1.569 5.453 -1.142 1.00 94.19 85 GLU A C 1
ATOM 670 O O . GLU A 1 85 ? -0.505 4.927 -1.457 1.00 94.19 85 GLU A O 1
ATOM 675 N N . PHE A 1 86 ? -2.138 5.205 0.041 1.00 95.38 86 PHE A N 1
ATOM 676 C CA . PHE A 1 86 ? -1.566 4.316 1.046 1.00 95.38 86 PHE A CA 1
ATOM 677 C C . PHE A 1 86 ? -1.341 2.925 0.466 1.00 95.38 86 PHE A C 1
ATOM 679 O O . PHE A 1 86 ? -0.287 2.335 0.681 1.00 95.38 86 PHE A O 1
ATOM 686 N N . PHE A 1 87 ? -2.310 2.390 -0.278 1.00 95.81 87 PHE A N 1
ATOM 687 C CA . PHE A 1 87 ? -2.152 1.106 -0.945 1.00 95.81 87 PHE A CA 1
ATOM 688 C C . PHE A 1 87 ? -1.048 1.127 -2.011 1.00 95.81 87 PHE A C 1
ATOM 690 O O . PHE A 1 87 ? -0.219 0.214 -2.059 1.00 95.81 87 PHE A O 1
ATOM 697 N N . ALA A 1 88 ? -1.013 2.158 -2.852 1.00 94.06 88 ALA A N 1
ATOM 698 C CA . ALA A 1 88 ? -0.060 2.252 -3.949 1.00 94.06 88 ALA A CA 1
ATOM 699 C C . ALA A 1 88 ? 1.383 2.442 -3.458 1.00 94.06 88 ALA A C 1
ATOM 701 O O . ALA A 1 88 ? 2.240 1.609 -3.762 1.00 94.06 88 ALA A O 1
ATOM 702 N N . MET A 1 89 ? 1.616 3.423 -2.579 1.00 91.94 89 MET A N 1
ATOM 703 C CA . MET A 1 89 ? 2.919 3.696 -1.953 1.00 91.94 89 MET A CA 1
ATOM 704 C C . MET A 1 89 ? 3.509 2.461 -1.281 1.00 91.94 89 MET A C 1
ATOM 706 O O . MET A 1 89 ? 4.693 2.136 -1.382 1.00 91.94 89 MET A O 1
ATOM 710 N N . ASN A 1 90 ? 2.663 1.728 -0.573 1.00 93.56 90 ASN A N 1
ATOM 711 C CA . ASN A 1 90 ? 3.117 0.549 0.125 1.00 93.56 90 ASN A CA 1
ATOM 712 C C . ASN A 1 90 ? 3.263 -0.681 -0.775 1.00 93.56 90 ASN A C 1
ATOM 714 O O . ASN A 1 90 ?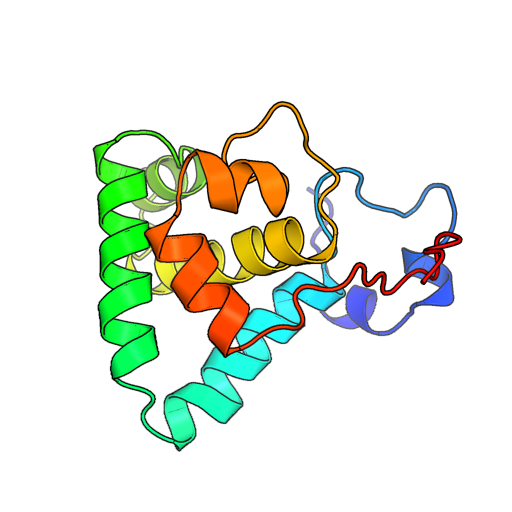 4.020 -1.589 -0.429 1.00 93.56 90 ASN A O 1
ATOM 718 N N . THR A 1 91 ? 2.596 -0.715 -1.930 1.00 93.44 91 THR A N 1
ATOM 719 C CA . THR A 1 91 ? 2.835 -1.739 -2.957 1.00 93.44 91 THR A CA 1
ATOM 720 C C . THR A 1 91 ? 4.232 -1.568 -3.540 1.00 93.44 91 THR A C 1
ATOM 722 O O . THR A 1 91 ? 4.962 -2.554 -3.655 1.00 93.44 91 THR A O 1
ATOM 725 N N . GLU A 1 92 ? 4.650 -0.328 -3.806 1.00 89.25 92 GLU A N 1
ATOM 726 C CA . GLU A 1 92 ? 6.023 -0.015 -4.217 1.00 89.25 92 GLU A CA 1
ATOM 727 C C . GLU A 1 92 ? 7.031 -0.521 -3.187 1.00 89.25 92 GLU A C 1
ATOM 729 O O . GLU A 1 92 ? 7.923 -1.305 -3.516 1.00 89.25 92 GLU A O 1
ATOM 734 N N . ASN A 1 93 ? 6.849 -0.152 -1.917 1.00 89.38 93 ASN A N 1
ATOM 735 C CA . ASN A 1 93 ? 7.761 -0.562 -0.855 1.00 89.38 93 ASN A CA 1
ATOM 736 C C . ASN A 1 93 ? 7.807 -2.088 -0.672 1.00 89.38 93 ASN A C 1
ATOM 738 O O . ASN A 1 93 ? 8.883 -2.672 -0.501 1.00 89.38 93 ASN A O 1
ATOM 742 N N . PHE A 1 94 ? 6.648 -2.752 -0.733 1.00 91.44 94 PHE A N 1
ATOM 743 C CA . PHE A 1 94 ? 6.559 -4.204 -0.617 1.00 91.44 94 PHE A CA 1
ATOM 744 C C . PHE A 1 94 ? 7.275 -4.911 -1.769 1.00 91.44 94 PHE A C 1
ATOM 746 O O . PHE A 1 94 ? 7.858 -5.974 -1.558 1.00 91.44 94 PHE A O 1
ATOM 753 N N . ILE A 1 95 ? 7.266 -4.344 -2.976 1.00 87.81 95 ILE A N 1
ATOM 754 C CA . ILE A 1 95 ? 7.871 -4.948 -4.166 1.00 87.81 95 ILE A CA 1
ATOM 755 C C . ILE A 1 95 ? 9.359 -4.606 -4.289 1.00 87.81 95 ILE A C 1
ATOM 757 O O . ILE A 1 95 ? 10.179 -5.522 -4.314 1.00 87.81 95 ILE A O 1
ATOM 761 N N . ILE A 1 96 ? 9.701 -3.317 -4.327 1.00 82.12 96 ILE A N 1
ATOM 762 C CA . ILE A 1 96 ? 11.059 -2.822 -4.599 1.00 82.12 96 ILE A CA 1
ATOM 763 C C . ILE A 1 96 ? 11.964 -3.041 -3.387 1.00 82.12 96 ILE A C 1
ATOM 765 O O . ILE A 1 96 ? 13.125 -3.416 -3.529 1.00 82.12 96 ILE A O 1
ATOM 769 N N . SER A 1 97 ? 11.424 -2.832 -2.182 1.00 81.31 97 SER A N 1
ATOM 770 C CA . SER A 1 97 ? 12.109 -3.075 -0.912 1.00 81.31 97 SER A CA 1
ATOM 771 C C . SER A 1 97 ? 13.495 -2.429 -0.783 1.00 81.31 97 SER A C 1
ATOM 773 O O . SER A 1 97 ? 14.467 -3.093 -0.423 1.00 81.31 97 SER A O 1
ATOM 775 N N . ASN A 1 98 ? 13.593 -1.124 -1.035 1.00 76.94 98 ASN A N 1
ATOM 776 C CA . ASN A 1 98 ? 14.866 -0.395 -1.083 1.00 76.94 98 ASN A CA 1
ATOM 777 C C . ASN A 1 98 ? 15.055 0.674 0.017 1.00 76.94 98 ASN A C 1
ATOM 779 O O . ASN A 1 98 ? 16.111 1.305 0.058 1.00 76.94 98 ASN A O 1
ATOM 783 N N . ARG A 1 99 ? 14.096 0.858 0.937 1.00 82.25 99 ARG A N 1
ATOM 784 C CA . ARG A 1 99 ? 14.146 1.862 2.022 1.00 82.25 99 ARG A CA 1
ATOM 785 C C . ARG A 1 99 ? 14.292 1.207 3.401 1.00 82.25 99 ARG A C 1
ATOM 787 O O . ARG A 1 99 ? 13.339 1.065 4.163 1.00 82.25 99 ARG A O 1
ATOM 794 N N . SER A 1 100 ? 15.498 0.741 3.732 1.00 84.75 100 SER A N 1
ATOM 795 C CA . SER A 1 100 ? 15.750 -0.032 4.966 1.00 84.75 100 SER A CA 1
ATOM 796 C C . SER A 1 100 ? 15.589 0.753 6.275 1.00 84.75 100 SER A C 1
ATOM 798 O O . SER A 1 100 ? 15.461 0.145 7.338 1.00 84.75 100 SER A O 1
ATOM 800 N N . ASP A 1 101 ? 15.634 2.080 6.208 1.00 86.25 101 ASP A N 1
ATOM 801 C CA . ASP A 1 101 ? 15.478 3.020 7.321 1.00 86.25 101 ASP A CA 1
ATOM 802 C C . ASP A 1 101 ? 14.013 3.281 7.710 1.00 86.25 101 ASP A C 1
ATOM 804 O O . ASP A 1 101 ? 13.747 3.784 8.800 1.00 86.25 101 ASP A O 1
ATOM 808 N N . ASP A 1 102 ? 13.067 2.876 6.864 1.00 85.06 102 ASP A N 1
ATOM 809 C CA . ASP A 1 102 ? 11.636 3.105 7.035 1.00 85.06 102 ASP A CA 1
ATOM 810 C C . ASP A 1 102 ? 10.906 1.805 7.430 1.00 85.06 102 ASP A C 1
ATOM 812 O O . ASP A 1 102 ? 11.188 0.724 6.900 1.00 85.06 102 ASP A O 1
ATOM 816 N N . LYS A 1 103 ? 9.944 1.889 8.363 1.00 87.50 103 LYS A N 1
ATOM 817 C CA . LYS A 1 103 ? 9.145 0.735 8.821 1.00 87.50 103 LYS A CA 1
ATOM 818 C C . LYS A 1 103 ? 8.333 0.099 7.692 1.00 87.50 103 LYS A C 1
ATOM 820 O O . LYS A 1 103 ? 8.131 -1.114 7.727 1.00 87.50 103 LYS A O 1
ATOM 825 N N . TYR A 1 104 ? 7.879 0.891 6.726 1.00 88.56 104 TYR A N 1
ATOM 826 C CA . TYR A 1 104 ? 7.206 0.398 5.529 1.00 88.56 104 TYR A CA 1
ATOM 827 C C . TYR A 1 104 ? 8.177 0.156 4.379 1.00 88.56 104 TYR A C 1
ATOM 829 O O . TYR A 1 104 ? 7.854 -0.593 3.474 1.00 88.56 104 TYR A O 1
ATOM 837 N N . GLY A 1 105 ? 9.380 0.727 4.412 1.00 85.75 105 GLY A N 1
ATOM 838 C CA . GLY A 1 105 ? 10.248 0.844 3.240 1.00 85.75 105 GLY A CA 1
ATOM 839 C C . GLY A 1 105 ? 10.867 -0.440 2.674 1.00 85.75 105 GLY A C 1
ATOM 840 O O . GLY A 1 105 ? 11.468 -0.413 1.598 1.00 85.75 105 GLY A O 1
ATOM 841 N N . THR A 1 106 ? 10.736 -1.577 3.361 1.00 89.56 106 THR A N 1
ATOM 842 C CA . THR A 1 106 ? 11.099 -2.887 2.799 1.00 89.56 106 THR A CA 1
ATOM 843 C C . THR A 1 106 ? 10.100 -3.953 3.193 1.00 89.56 106 THR A C 1
ATOM 845 O O . THR A 1 106 ? 9.530 -3.898 4.278 1.00 89.56 106 THR A O 1
ATOM 848 N N . ARG A 1 107 ? 9.952 -4.991 2.368 1.00 91.75 107 ARG A N 1
ATOM 849 C CA . ARG A 1 107 ? 9.134 -6.169 2.679 1.00 91.75 107 ARG A CA 1
ATOM 850 C C . ARG A 1 107 ? 9.483 -6.793 4.030 1.00 91.75 107 ARG A C 1
ATOM 852 O O . ARG A 1 107 ? 8.580 -7.160 4.776 1.00 91.75 107 ARG A O 1
ATOM 859 N N . GLU A 1 108 ? 10.767 -6.873 4.376 1.00 92.56 108 GLU A N 1
ATOM 860 C CA . GLU A 1 108 ? 11.213 -7.400 5.672 1.00 92.56 108 GLU A CA 1
ATOM 861 C C . GLU A 1 108 ? 10.878 -6.459 6.837 1.00 92.56 108 GLU A C 1
ATOM 863 O O . GLU A 1 108 ? 10.468 -6.920 7.904 1.00 92.56 108 GLU A O 1
ATOM 868 N N . ASN A 1 109 ? 10.970 -5.140 6.637 1.00 94.12 109 ASN A N 1
ATOM 869 C CA . ASN A 1 109 ? 10.509 -4.169 7.629 1.00 94.12 109 ASN A CA 1
ATOM 870 C C . ASN A 1 109 ? 8.984 -4.232 7.799 1.00 94.12 109 ASN A C 1
ATOM 872 O O . ASN A 1 109 ? 8.521 -4.304 8.937 1.00 94.12 109 ASN A O 1
ATOM 876 N N . ILE A 1 110 ? 8.214 -4.325 6.709 1.00 94.81 110 ILE A N 1
ATOM 877 C CA . ILE A 1 110 ? 6.757 -4.513 6.756 1.00 94.81 110 ILE A CA 1
ATOM 878 C C . ILE A 1 110 ? 6.442 -5.805 7.517 1.00 94.81 110 ILE A C 1
ATOM 880 O O . ILE A 1 110 ? 5.653 -5.792 8.454 1.00 94.81 110 ILE A O 1
ATOM 884 N N . LYS A 1 111 ? 7.118 -6.917 7.215 1.00 95.94 111 LYS A N 1
ATOM 885 C CA . LYS A 1 111 ? 6.942 -8.187 7.935 1.00 95.94 111 LYS A CA 1
ATOM 886 C C . LYS A 1 111 ? 7.216 -8.063 9.433 1.00 95.94 111 LYS A C 1
ATOM 888 O O . LYS A 1 111 ? 6.484 -8.624 10.246 1.00 95.94 111 LYS A O 1
ATOM 893 N N . LYS A 1 112 ? 8.275 -7.341 9.803 1.00 96.38 112 LYS A N 1
ATOM 894 C CA . LYS A 1 112 ? 8.725 -7.196 11.191 1.00 96.38 112 LYS A CA 1
ATOM 895 C C . LYS A 1 112 ? 7.869 -6.223 12.002 1.00 96.38 112 LYS A C 1
ATOM 897 O O . LYS A 1 112 ? 7.580 -6.498 13.163 1.00 96.38 112 LYS A O 1
ATOM 902 N N . TYR A 1 113 ? 7.520 -5.076 11.428 1.00 95.12 113 TYR A N 1
ATOM 903 C CA . TYR A 1 113 ? 6.898 -3.958 12.145 1.00 95.12 113 TYR A CA 1
ATOM 904 C C . TYR A 1 113 ? 5.407 -3.790 11.832 1.00 95.12 113 TYR A C 1
ATOM 906 O O . TYR A 1 113 ? 4.694 -3.175 12.621 1.00 95.12 113 TYR A O 1
ATOM 914 N N . LYS A 1 114 ? 4.933 -4.326 10.702 1.00 96.00 114 LYS A N 1
ATOM 915 C CA . LYS A 1 114 ? 3.563 -4.199 10.179 1.00 96.00 114 LYS A CA 1
ATOM 916 C C . LYS A 1 114 ? 3.022 -5.566 9.707 1.00 96.00 114 LYS A C 1
ATOM 918 O O . LYS A 1 114 ? 2.605 -5.706 8.557 1.00 96.00 114 LYS A O 1
ATOM 923 N N . PRO A 1 115 ? 3.011 -6.603 10.567 1.00 96.81 115 PRO A N 1
ATOM 924 C CA . PRO A 1 115 ? 2.739 -7.982 10.149 1.00 96.81 115 PRO A CA 1
ATOM 925 C C . PRO A 1 115 ? 1.363 -8.175 9.494 1.00 96.81 115 PRO A C 1
ATOM 927 O O . PRO A 1 115 ? 1.270 -8.876 8.494 1.00 96.81 115 PRO A O 1
ATOM 930 N N . ALA A 1 116 ? 0.315 -7.501 9.981 1.00 97.12 116 ALA A N 1
ATOM 931 C CA . ALA A 1 116 ? -1.021 -7.564 9.374 1.00 97.12 116 ALA A CA 1
ATOM 932 C C . ALA A 1 116 ? -1.031 -7.050 7.923 1.00 97.12 116 ALA A C 1
ATOM 934 O O . ALA A 1 116 ? -1.724 -7.576 7.056 1.00 97.12 116 ALA A O 1
ATOM 935 N N . MET A 1 117 ? -0.209 -6.043 7.643 1.00 96.44 117 MET A N 1
ATOM 936 C CA . MET A 1 117 ? -0.042 -5.520 6.300 1.00 96.44 117 MET A CA 1
ATOM 937 C C . MET A 1 117 ? 0.775 -6.464 5.418 1.00 96.44 117 MET A C 1
ATOM 939 O O . MET A 1 117 ? 0.408 -6.684 4.269 1.00 96.44 117 MET A O 1
ATOM 943 N N . TYR A 1 118 ? 1.840 -7.070 5.953 1.00 96.81 118 TYR A N 1
ATOM 944 C CA . TYR A 1 118 ? 2.577 -8.109 5.234 1.00 96.81 118 TYR A CA 1
ATOM 945 C C . TYR A 1 118 ? 1.652 -9.260 4.822 1.00 96.81 118 TYR A C 1
ATOM 947 O O . TYR A 1 118 ? 1.687 -9.682 3.671 1.00 96.81 118 TYR A O 1
ATOM 955 N N . GLU A 1 119 ? 0.804 -9.738 5.736 1.00 97.25 119 GLU A N 1
ATOM 956 C CA . GLU A 1 119 ? -0.169 -10.800 5.460 1.00 97.25 119 GLU A CA 1
ATOM 957 C C . GLU A 1 119 ? -1.170 -10.399 4.372 1.00 97.25 119 GLU A C 1
ATOM 959 O O . GLU A 1 119 ? -1.434 -11.190 3.464 1.00 97.25 119 GLU A O 1
ATOM 964 N N . LEU A 1 120 ? -1.685 -9.164 4.421 1.00 97.25 120 LEU A N 1
ATOM 965 C CA . LEU A 1 120 ? -2.582 -8.650 3.390 1.00 97.25 120 LEU A CA 1
ATOM 966 C C . LEU A 1 120 ? -1.895 -8.619 2.017 1.00 97.25 120 LEU A C 1
ATOM 968 O O . LEU A 1 120 ? -2.455 -9.113 1.044 1.00 97.25 120 LEU A O 1
ATOM 972 N N . TYR A 1 121 ? -0.679 -8.081 1.930 1.00 95.81 121 TYR A N 1
ATOM 973 C CA . TYR A 1 121 ? 0.026 -7.901 0.657 1.00 95.81 121 TYR A CA 1
ATOM 974 C C . TYR A 1 121 ? 0.535 -9.220 0.082 1.00 95.81 121 TYR A C 1
ATOM 976 O O . TYR A 1 121 ? 0.391 -9.454 -1.116 1.00 95.81 121 TYR A O 1
ATOM 984 N N . ALA A 1 122 ? 1.045 -10.123 0.923 1.00 95.75 122 ALA A N 1
ATOM 985 C CA . ALA A 1 122 ? 1.491 -11.455 0.510 1.00 95.75 122 ALA A CA 1
ATOM 986 C C . ALA A 1 122 ? 0.355 -12.322 -0.063 1.00 95.75 122 ALA A C 1
ATOM 988 O O . ALA A 1 122 ? 0.615 -13.327 -0.723 1.00 95.75 122 ALA A O 1
ATOM 989 N N . ARG A 1 123 ? -0.911 -11.947 0.169 1.00 95.25 123 ARG A N 1
ATOM 990 C CA . ARG A 1 123 ? -2.070 -12.587 -0.460 1.00 95.25 123 ARG A CA 1
ATOM 991 C C . ARG A 1 123 ? -2.227 -12.225 -1.937 1.00 95.25 123 ARG A C 1
ATOM 993 O O . ARG A 1 123 ? -2.713 -13.054 -2.703 1.00 95.25 123 ARG A O 1
ATOM 1000 N N . TYR A 1 124 ? -1.854 -11.003 -2.315 1.00 92.81 124 TYR A N 1
ATOM 1001 C CA . TYR A 1 124 ? -2.103 -10.444 -3.649 1.00 92.81 124 TYR A CA 1
ATOM 1002 C C . TYR A 1 124 ? -0.838 -10.319 -4.498 1.00 92.81 124 TYR A C 1
ATOM 1004 O O . TYR A 1 124 ? -0.927 -10.336 -5.724 1.00 92.81 124 TYR A O 1
ATOM 1012 N N . TYR A 1 125 ? 0.331 -10.232 -3.865 1.00 91.56 125 TYR A N 1
ATOM 1013 C CA . TYR A 1 125 ? 1.605 -10.025 -4.540 1.00 91.56 125 TYR A CA 1
ATOM 1014 C C . TYR A 1 125 ? 2.609 -11.143 -4.245 1.00 91.56 125 TYR A C 1
ATOM 1016 O O . TYR A 1 125 ? 2.604 -11.710 -3.148 1.00 91.56 125 TYR A O 1
ATOM 1024 N N . PRO A 1 126 ? 3.514 -11.446 -5.195 1.00 88.56 126 PRO A N 1
ATOM 1025 C CA . PRO A 1 126 ? 4.630 -12.347 -4.948 1.00 88.56 126 PRO A CA 1
ATOM 1026 C C . PRO A 1 126 ? 5.499 -11.874 -3.776 1.00 88.56 126 PRO A C 1
ATOM 1028 O O . PRO A 1 126 ? 5.781 -10.686 -3.628 1.00 88.56 126 PRO A O 1
ATOM 1031 N N . THR A 1 127 ? 5.968 -12.821 -2.963 1.00 88.38 127 THR A N 1
ATOM 1032 C CA . THR A 1 127 ? 6.897 -12.556 -1.851 1.00 88.38 127 THR A CA 1
ATOM 1033 C C . THR A 1 127 ? 8.360 -12.734 -2.229 1.00 88.38 127 THR A C 1
ATOM 1035 O O . THR A 1 127 ? 9.235 -12.397 -1.430 1.00 88.38 127 THR A O 1
ATOM 1038 N N . GLU A 1 128 ? 8.630 -13.252 -3.424 1.00 83.81 128 GLU A N 1
ATOM 1039 C CA . GLU A 1 128 ? 9.978 -13.346 -3.974 1.00 83.81 128 GLU A CA 1
ATOM 1040 C C . GLU A 1 128 ? 10.467 -11.968 -4.442 1.00 83.81 128 GLU A C 1
ATOM 1042 O O . GLU A 1 128 ? 9.655 -11.087 -4.750 1.00 83.81 128 GLU A O 1
ATOM 1047 N N . PRO A 1 129 ? 11.783 -11.710 -4.443 1.00 75.31 129 PRO A N 1
ATOM 1048 C CA . PRO A 1 129 ? 12.332 -10.490 -5.019 1.00 75.31 129 PRO A CA 1
ATOM 1049 C C . PRO A 1 129 ? 11.859 -10.285 -6.466 1.00 75.31 129 PRO A C 1
ATOM 1051 O O . PRO A 1 129 ? 11.899 -11.202 -7.283 1.00 75.31 129 PRO A O 1
ATOM 1054 N N . TRP A 1 130 ? 11.416 -9.071 -6.789 1.00 72.62 130 TRP A N 1
ATOM 1055 C CA . TRP A 1 130 ? 10.979 -8.694 -8.131 1.00 72.62 130 TRP A CA 1
ATOM 1056 C C . TRP A 1 130 ? 11.365 -7.236 -8.390 1.00 72.62 130 TRP A C 1
ATOM 1058 O O . TRP A 1 130 ? 11.316 -6.413 -7.480 1.00 72.62 130 TRP A O 1
ATOM 1068 N N . SER A 1 131 ? 11.779 -6.918 -9.615 1.00 72.31 131 SER A N 1
ATOM 1069 C CA . SER A 1 131 ? 12.118 -5.554 -10.031 1.00 72.31 131 SER A CA 1
ATOM 1070 C C . SER A 1 131 ? 11.643 -5.334 -11.459 1.00 72.31 131 SER A C 1
ATOM 1072 O O . SER A 1 131 ? 11.897 -6.162 -12.336 1.00 72.31 131 SER A O 1
ATOM 1074 N N . TYR A 1 132 ? 10.981 -4.203 -11.696 1.00 74.75 132 TYR A N 1
ATOM 1075 C CA . TYR A 1 132 ? 10.596 -3.762 -13.034 1.00 74.75 132 TYR A CA 1
ATOM 1076 C C . TYR A 1 132 ? 11.822 -3.405 -13.891 1.00 74.75 132 TYR A C 1
ATOM 1078 O O . TYR A 1 132 ? 11.878 -3.733 -15.076 1.00 74.75 132 TYR A O 1
ATOM 1086 N N . CYS A 1 133 ? 12.850 -2.817 -13.275 1.00 76.38 133 CYS A N 1
ATOM 1087 C CA . CYS A 1 133 ? 14.057 -2.357 -13.959 1.00 76.38 133 CYS A CA 1
ATOM 1088 C C . CYS A 1 133 ? 15.170 -3.405 -14.112 1.00 76.38 133 CYS A C 1
ATOM 1090 O O . CYS A 1 133 ? 16.235 -3.075 -14.637 1.00 76.38 133 CYS A O 1
ATOM 1092 N N . ASN A 1 134 ? 14.898 -4.669 -13.752 1.00 62.50 134 ASN A N 1
ATOM 1093 C CA . ASN A 1 134 ? 15.799 -5.817 -13.927 1.00 62.50 134 ASN A CA 1
ATOM 1094 C C . ASN A 1 134 ? 17.204 -5.583 -13.327 1.00 62.50 134 ASN A C 1
ATOM 1096 O O . ASN A 1 134 ? 18.229 -5.802 -13.969 1.00 62.50 134 ASN A O 1
ATOM 1100 N N . ASP A 1 135 ? 17.237 -5.153 -12.065 1.00 61.44 135 ASP A N 1
ATOM 1101 C CA . ASP A 1 135 ? 18.441 -4.709 -11.342 1.00 61.44 135 ASP A CA 1
ATOM 1102 C C . ASP A 1 135 ? 19.341 -5.843 -10.835 1.00 61.44 135 ASP A C 1
ATOM 1104 O O . ASP A 1 135 ? 19.774 -5.835 -9.686 1.00 61.44 135 ASP A O 1
ATOM 1108 N N . ASP A 1 136 ? 19.599 -6.855 -11.664 1.00 52.09 136 ASP A N 1
ATOM 1109 C CA . ASP A 1 136 ? 20.318 -8.066 -11.250 1.00 52.09 136 ASP A CA 1
ATOM 1110 C C . ASP A 1 136 ? 19.672 -8.756 -10.030 1.00 52.09 136 ASP A C 1
ATOM 1112 O O . ASP A 1 136 ? 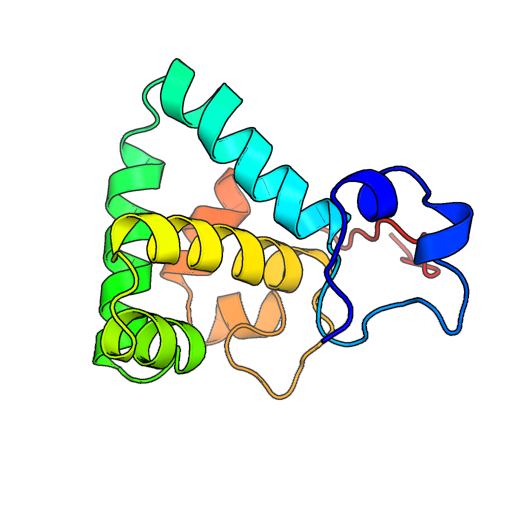20.364 -9.326 -9.181 1.00 52.09 136 ASP A O 1
ATOM 1116 N N . VAL A 1 137 ? 18.333 -8.728 -9.939 1.00 50.25 137 VAL A N 1
ATOM 1117 C CA . VAL A 1 137 ? 17.582 -9.513 -8.950 1.00 50.25 137 VAL A CA 1
ATOM 1118 C C . VAL A 1 137 ? 17.881 -10.991 -9.199 1.00 50.25 137 VAL A C 1
ATOM 1120 O O . VAL A 1 137 ? 17.358 -11.609 -10.126 1.00 50.25 137 VAL A O 1
ATOM 1123 N N . LYS A 1 138 ? 18.797 -11.552 -8.408 1.00 37.12 138 LYS A N 1
ATOM 1124 C CA . LYS A 1 138 ? 19.130 -12.973 -8.457 1.00 37.12 138 LYS A CA 1
ATOM 1125 C C . LYS A 1 138 ? 18.037 -13.743 -7.726 1.00 37.12 138 LYS A C 1
ATOM 1127 O O . LYS A 1 138 ? 17.917 -13.603 -6.511 1.00 37.12 138 LYS A O 1
ATOM 1132 N N . ASN A 1 139 ? 17.274 -14.522 -8.491 1.00 41.56 139 ASN A N 1
ATOM 1133 C CA . ASN A 1 139 ? 16.425 -15.598 -7.974 1.00 41.56 139 ASN A CA 1
ATOM 1134 C C . ASN A 1 139 ? 17.254 -16.622 -7.190 1.00 41.56 139 ASN A C 1
ATOM 1136 O O . ASN A 1 139 ? 18.374 -16.946 -7.659 1.00 41.56 139 ASN A O 1
#

Radius of gyration: 15.03 Å; chains: 1; bounding box: 37×36×36 Å

Foldseek 3Di:
DPPPDPCVLVDLPQCLPPVNDDLQFDVVQLVVLLCCVPPPCVVVVVVVLVVLLLVLLVVCLVVVLDVVLVVCVVVVHDSVVSSSNSRSSLSGQDAQVRCPVHCSNHLVSCCVPVVSVNVSNVVPDPNQHDDSSPPVRDD

Sequence (139 aa):
MINVDATMAANAVWQCFQDNRDKHGDPVIHEMAHTLNHIVFESINELYFYENIYKLAEEALESGDWEEGAQSIAEGGSLNHMIGEFFAMNTENFIISNRSDDKYGTRENIKKYKPAMYELYARYYPTEPWSYCNDDVKN

pLDDT: mean 84.74, std 15.03, range [35.62, 97.69]